Protein AF-A0A7X8W006-F1 (afdb_monomer)

Sequence (136 aa):
MMFSTFLLAAKQATDASAQKGGILQSLGMFLPFILIIGVMYFFTIRPQKKREKELKAKLERMKPGDKVMSIGGIVGRVANISGDEVTIYSGVASTMLTFKKSAISTVIPDDEDAESDKDSRKSKKESKKESKEADS

Solvent-accessible surface area (backbone atoms only — not comparable to full-atom values): 8019 Å² total; per-residue (Å²): 133,83,63,71,58,56,62,53,56,59,48,75,78,64,74,91,78,63,96,72,45,64,65,58,52,45,49,59,64,41,46,62,52,53,50,51,51,50,50,52,49,54,65,49,52,57,56,47,56,49,52,52,51,52,51,51,53,52,63,68,67,60,52,69,64,25,36,36,30,31,71,86,70,51,61,29,30,30,71,42,76,59,95,63,36,32,32,31,38,30,85,90,72,78,43,77,44,80,40,50,54,88,48,54,67,45,80,44,72,52,78,82,60,65,58,61,70,54,51,64,59,49,56,64,56,52,65,63,50,60,73,62,63,78,80,111

Mean predicted aligned error: 17.61 Å

Radius of gyration: 32.07 Å; Cα contacts (8 Å, |Δi|>4): 108; chains: 1; bounding box: 77×69×64 Å

Foldseek 3Di:
DPPVVVVVVVVVVDDDPDPPVPVVVVCVVCVVVCVVVVVCVVVPVVVVVVVVVVLVVQLVPDDQQWWFAFPVRQIFGFHDDDPQWTWTQRPPPRDTDIDGSVRTDDTHGDPVCVVVVVVVVVVVVVVVVVVVVVPD

Secondary structure (DSSP, 8-state):
--STTHHHHHTTS-----TTHHHHHHHHHHHHHHHHHHHHHHHHHHHHHHHHHHHHHHHHS--TT-EEEETTS-EEEEEEEETTEEEEEETTTTEEEEEEGGGEEEEE--TTSTTHHHHHHHHHHHHHHHTTTS--

Nearest PDB structures (foldseek):
  5ohq-assembly1_A  TM=8.672E-01  e=2.808E-02  Homo sapiens
  8p4f-assembly1_Z  TM=8.863E-01  e=1.139E-01  Homo sapiens
  3fc3-assembly1_B  TM=8.215E-01  e=1.469E-01  Helicobacter pylori J99
  4noy-assembly1_A  TM=5.548E-01  e=2.808E-02  Listeria monocytogenes
  6kco-assembly3_E  TM=5.379E-01  e=5.654E-02  Drosophila melanogaster

pLDDT: mean 71.79, std 15.98, range [34.25, 90.94]

Structure (mmCIF, N/CA/C/O backbone):
data_AF-A0A7X8W006-F1
#
_entry.id   AF-A0A7X8W006-F1
#
loop_
_atom_site.group_PDB
_atom_site.id
_atom_site.type_symbol
_atom_site.label_atom_id
_atom_site.label_alt_id
_atom_site.label_comp_id
_atom_site.label_asym_id
_atom_site.label_entity_id
_atom_site.label_seq_id
_atom_site.pdbx_PDB_ins_code
_atom_site.Cartn_x
_atom_site.Cartn_y
_atom_site.Cartn_z
_atom_site.occupancy
_atom_site.B_iso_or_equiv
_atom_site.auth_seq_id
_atom_site.auth_comp_id
_atom_site.auth_asym_id
_atom_site.auth_atom_id
_atom_site.pdbx_PDB_model_num
ATOM 1 N N . MET A 1 1 ? 50.148 -43.195 -42.701 1.00 57.53 1 MET A N 1
ATOM 2 C CA . MET A 1 1 ? 49.747 -41.847 -43.177 1.00 57.53 1 MET A CA 1
ATOM 3 C C . MET A 1 1 ? 48.383 -41.366 -42.646 1.00 57.53 1 MET A C 1
ATOM 5 O O . MET A 1 1 ? 47.913 -40.337 -43.102 1.00 57.53 1 MET A O 1
ATOM 9 N N . MET A 1 2 ? 47.766 -42.018 -41.645 1.00 60.31 2 MET A N 1
ATOM 10 C CA . MET A 1 2 ? 46.423 -41.658 -41.136 1.00 60.31 2 MET A CA 1
ATOM 11 C C . MET A 1 2 ? 46.422 -41.290 -39.636 1.00 60.31 2 MET A C 1
ATOM 13 O O . MET A 1 2 ? 45.441 -41.477 -38.934 1.00 60.31 2 MET A O 1
ATOM 17 N N . PHE A 1 3 ? 47.557 -40.804 -39.126 1.00 55.53 3 PHE A N 1
ATOM 18 C CA . PHE A 1 3 ? 47.683 -40.267 -37.759 1.00 55.53 3 PHE A CA 1
ATOM 19 C C . PHE A 1 3 ? 48.148 -38.799 -37.776 1.00 55.53 3 PHE A C 1
ATOM 21 O O . PHE A 1 3 ? 47.807 -38.016 -36.896 1.00 55.53 3 PHE A O 1
ATOM 28 N N . SER A 1 4 ? 48.826 -38.382 -38.854 1.00 56.94 4 SER A N 1
ATOM 29 C CA . SER A 1 4 ? 49.228 -36.987 -39.079 1.00 56.94 4 SER A CA 1
ATOM 30 C C . SER A 1 4 ? 48.071 -36.080 -39.520 1.00 56.94 4 SER A C 1
ATOM 32 O O . SER A 1 4 ? 48.162 -34.865 -39.380 1.00 56.94 4 SER A O 1
ATOM 34 N N . THR A 1 5 ? 46.974 -36.647 -40.032 1.00 59.03 5 THR A N 1
ATOM 35 C CA . THR A 1 5 ? 45.752 -35.912 -40.402 1.00 59.03 5 THR A CA 1
ATOM 36 C C . THR A 1 5 ? 44.818 -35.662 -39.218 1.00 59.03 5 THR A C 1
ATOM 38 O O . THR A 1 5 ? 44.024 -34.727 -39.268 1.00 59.03 5 THR A O 1
ATOM 41 N N . PHE A 1 6 ? 44.935 -36.421 -38.124 1.00 54.94 6 PHE A N 1
ATOM 42 C CA . PHE A 1 6 ? 44.104 -36.207 -36.934 1.00 54.94 6 PHE A CA 1
ATOM 43 C C . PHE A 1 6 ? 44.594 -35.015 -36.095 1.00 54.94 6 PHE A C 1
ATOM 45 O O . PHE A 1 6 ? 43.795 -34.234 -35.585 1.00 54.94 6 PHE A O 1
ATOM 52 N N . LEU A 1 7 ? 45.910 -34.787 -36.053 1.00 57.28 7 LEU A N 1
ATOM 53 C CA . LEU A 1 7 ? 46.487 -33.607 -35.401 1.00 57.28 7 LEU A CA 1
ATOM 54 C C . LEU A 1 7 ? 46.276 -32.309 -36.210 1.00 57.28 7 LEU A C 1
ATOM 56 O O . LEU A 1 7 ? 46.298 -31.218 -35.644 1.00 57.28 7 LEU A O 1
ATOM 60 N N . LEU A 1 8 ? 46.023 -32.416 -37.521 1.00 57.56 8 LEU A N 1
ATOM 61 C CA . LEU A 1 8 ? 45.703 -31.274 -38.383 1.00 57.56 8 LEU A CA 1
ATOM 62 C C . LEU A 1 8 ? 44.214 -30.884 -38.312 1.00 57.56 8 LEU A C 1
ATOM 64 O O . LEU A 1 8 ? 43.895 -29.701 -38.387 1.00 57.56 8 LEU A O 1
ATOM 68 N N . ALA A 1 9 ? 43.314 -31.843 -38.065 1.00 55.88 9 ALA A N 1
ATOM 69 C CA . ALA A 1 9 ? 41.901 -31.563 -37.794 1.00 55.88 9 ALA A CA 1
ATOM 70 C C . ALA A 1 9 ? 41.678 -30.949 -36.397 1.00 55.88 9 ALA A C 1
ATOM 72 O O . ALA A 1 9 ? 40.851 -30.054 -36.244 1.00 55.88 9 ALA A O 1
ATOM 73 N N . ALA A 1 10 ? 42.471 -31.341 -35.391 1.00 54.91 10 ALA A N 1
ATOM 74 C CA . ALA A 1 10 ? 42.438 -30.718 -34.063 1.00 54.91 10 ALA A CA 1
ATOM 75 C C . ALA A 1 10 ? 43.011 -29.285 -34.047 1.00 54.91 10 ALA A C 1
ATOM 77 O O . ALA A 1 10 ? 42.659 -28.491 -33.176 1.00 54.91 10 ALA A O 1
ATOM 78 N N . LYS A 1 11 ? 43.836 -28.913 -35.038 1.00 48.66 11 LYS A N 1
ATOM 79 C CA . LYS A 1 11 ? 44.286 -27.525 -35.229 1.00 48.66 11 LYS A CA 1
ATOM 80 C C . LYS A 1 11 ? 43.282 -26.631 -35.957 1.00 48.66 11 LYS A C 1
ATOM 82 O O . LYS A 1 11 ? 43.435 -25.419 -35.922 1.00 48.66 11 LYS A O 1
ATOM 87 N N . GLN A 1 12 ? 42.223 -27.192 -36.539 1.00 48.25 12 GLN A N 1
ATOM 88 C CA . GLN A 1 12 ? 41.147 -26.406 -37.153 1.00 48.25 12 GLN A CA 1
ATOM 89 C C . GLN A 1 12 ? 40.021 -26.046 -36.165 1.00 48.25 12 GLN A C 1
ATOM 91 O O . GLN A 1 12 ? 39.064 -25.378 -36.544 1.00 48.25 12 GLN A O 1
ATOM 96 N N . ALA A 1 13 ? 40.165 -26.421 -34.886 1.00 50.69 13 ALA A N 1
ATOM 97 C CA . ALA A 1 13 ? 39.288 -25.994 -33.794 1.00 50.69 13 ALA A CA 1
ATOM 98 C C . ALA A 1 13 ? 39.947 -25.005 -32.808 1.00 50.69 13 ALA A C 1
ATOM 100 O O . ALA A 1 13 ? 39.257 -24.469 -31.943 1.00 50.69 13 ALA A O 1
ATOM 101 N N . THR A 1 14 ? 41.249 -24.713 -32.946 1.00 46.19 14 THR A N 1
ATOM 102 C CA . THR A 1 14 ? 41.963 -23.819 -32.015 1.00 46.19 14 THR A CA 1
ATOM 103 C C . THR A 1 14 ? 43.079 -23.035 -32.713 1.00 46.19 14 THR A C 1
ATOM 105 O O . THR A 1 14 ? 44.235 -23.087 -32.300 1.00 46.19 14 THR A O 1
ATOM 108 N N . ASP A 1 15 ? 42.748 -22.291 -33.772 1.00 34.25 15 ASP A N 1
ATOM 109 C CA . ASP A 1 15 ? 43.604 -21.200 -34.255 1.00 34.25 15 ASP A CA 1
ATOM 110 C C . ASP A 1 15 ? 43.062 -19.868 -33.723 1.00 34.25 15 ASP A C 1
ATOM 112 O O . ASP A 1 15 ? 42.198 -19.201 -34.293 1.00 34.25 15 ASP A O 1
ATOM 116 N N . ALA A 1 16 ? 43.561 -19.531 -32.537 1.00 48.62 16 ALA A N 1
ATOM 117 C CA . ALA A 1 16 ? 43.501 -18.208 -31.959 1.00 48.62 16 ALA A CA 1
ATOM 118 C C . ALA A 1 16 ? 44.651 -17.366 -32.540 1.00 48.62 16 ALA A C 1
ATOM 120 O O . ALA A 1 16 ? 45.723 -17.264 -31.954 1.00 48.62 16 ALA A O 1
ATOM 121 N N . SER A 1 17 ? 44.408 -16.728 -33.684 1.00 35.69 17 SER A N 1
ATOM 122 C CA . SER A 1 17 ? 44.996 -15.431 -34.043 1.00 35.69 17 SER A CA 1
ATOM 123 C C . SER A 1 17 ? 44.007 -14.715 -34.977 1.00 35.69 17 SER A C 1
ATOM 125 O O . SER A 1 17 ? 43.912 -14.968 -36.166 1.00 35.69 17 SER A O 1
ATOM 127 N N . ALA A 1 18 ? 43.093 -13.908 -34.442 1.00 42.25 18 ALA A N 1
ATOM 128 C CA . ALA A 1 18 ? 43.375 -12.487 -34.332 1.00 42.25 18 ALA A CA 1
ATOM 129 C C . ALA A 1 18 ? 42.597 -11.842 -33.174 1.00 42.25 18 ALA A C 1
ATOM 131 O O . ALA A 1 18 ? 41.372 -11.702 -33.170 1.00 42.25 18 ALA A O 1
ATOM 132 N N . GLN A 1 19 ? 43.389 -11.355 -32.228 1.00 49.00 19 GLN A N 1
ATOM 133 C CA . GLN A 1 19 ? 43.118 -10.603 -31.002 1.00 49.00 19 GLN A CA 1
ATOM 134 C C . GLN A 1 19 ? 42.373 -9.254 -31.190 1.00 49.00 19 GLN A C 1
ATOM 136 O O . GLN A 1 19 ? 42.495 -8.344 -30.379 1.00 49.00 19 GLN A O 1
ATOM 141 N N . LYS A 1 20 ? 41.565 -9.098 -32.243 1.00 39.59 20 LYS A N 1
ATOM 142 C CA . LYS A 1 20 ? 40.666 -7.946 -32.457 1.00 39.59 20 LYS A CA 1
ATOM 143 C C . LYS A 1 20 ? 39.218 -8.366 -32.754 1.00 39.59 20 LYS A C 1
ATOM 145 O O . LYS A 1 20 ? 38.322 -7.528 -32.737 1.00 39.59 20 LYS A O 1
ATOM 150 N N . GLY A 1 21 ? 38.981 -9.667 -32.954 1.00 44.00 21 GLY A N 1
ATOM 151 C CA . GLY A 1 21 ? 37.654 -10.267 -33.109 1.00 44.00 21 GLY A CA 1
ATOM 152 C C . GLY A 1 21 ? 37.034 -10.755 -31.800 1.00 44.00 21 GLY A C 1
ATOM 153 O O . GLY A 1 21 ? 35.824 -10.838 -31.724 1.00 44.00 21 GLY A O 1
ATOM 154 N N . GLY A 1 22 ? 37.808 -10.998 -30.735 1.00 49.72 22 GLY A N 1
ATOM 155 C CA . GLY A 1 22 ? 37.285 -11.563 -29.481 1.00 49.72 22 GLY A CA 1
ATOM 156 C C . GLY A 1 22 ? 36.329 -10.644 -28.714 1.00 49.72 22 GLY A C 1
ATOM 157 O O . GLY A 1 22 ? 35.377 -11.125 -28.116 1.00 49.72 22 GLY A O 1
ATOM 158 N N . ILE A 1 23 ? 36.514 -9.321 -28.778 1.00 55.38 23 ILE A N 1
ATOM 159 C CA . ILE A 1 23 ? 35.593 -8.346 -28.167 1.00 55.38 23 ILE A CA 1
ATOM 160 C C . ILE A 1 23 ? 34.413 -8.067 -29.107 1.00 55.38 23 ILE A C 1
ATOM 162 O O . ILE A 1 23 ? 33.290 -8.005 -28.646 1.00 55.38 23 ILE A O 1
ATOM 166 N N . LEU A 1 24 ? 34.609 -7.993 -30.427 1.00 53.34 24 LEU A N 1
ATOM 167 C CA . LEU A 1 24 ? 33.515 -7.765 -31.387 1.00 53.34 24 LEU A CA 1
ATOM 168 C C . LEU A 1 24 ? 32.632 -9.009 -31.630 1.00 53.34 24 LEU A C 1
ATOM 170 O O . LEU A 1 24 ? 31.423 -8.866 -31.767 1.00 53.34 24 LEU A O 1
ATOM 174 N N . GLN A 1 25 ? 33.188 -10.225 -31.622 1.00 57.84 25 GLN A N 1
ATOM 175 C CA . GLN A 1 25 ? 32.437 -11.491 -31.655 1.00 57.84 25 GLN A CA 1
ATOM 176 C C . GLN A 1 25 ? 31.820 -11.817 -30.295 1.00 57.84 25 GLN A C 1
ATOM 178 O O . GLN A 1 25 ? 30.711 -12.343 -30.269 1.00 57.84 25 GLN A O 1
ATOM 183 N N . SER A 1 26 ? 32.466 -11.473 -29.170 1.00 61.12 26 SER A N 1
ATOM 184 C CA . SER A 1 26 ? 31.808 -11.592 -27.862 1.00 61.12 26 SER A CA 1
ATOM 185 C C . SER A 1 26 ? 30.700 -10.557 -27.704 1.00 61.12 26 SER A C 1
ATOM 187 O O . SER A 1 26 ? 29.605 -10.941 -27.327 1.00 61.12 26 SER A O 1
ATOM 189 N N . LEU A 1 27 ? 30.890 -9.293 -28.102 1.00 63.28 27 LEU A N 1
ATOM 190 C CA . LEU A 1 27 ? 29.808 -8.299 -28.181 1.00 63.28 27 LEU A CA 1
ATOM 191 C C . LEU A 1 27 ? 28.709 -8.738 -29.156 1.00 63.28 27 LEU A C 1
ATOM 193 O O . LEU A 1 27 ? 27.540 -8.541 -28.851 1.00 63.28 27 LEU A O 1
ATOM 197 N N . GLY A 1 28 ? 29.055 -9.375 -30.279 1.00 74.12 28 GLY A N 1
ATOM 198 C CA . GLY A 1 28 ? 28.091 -9.976 -31.206 1.00 74.12 28 GLY A CA 1
ATOM 199 C C . GLY A 1 28 ? 27.276 -11.119 -30.587 1.00 74.12 28 GLY A C 1
ATOM 200 O O . GLY A 1 28 ? 26.088 -11.236 -30.870 1.00 74.12 28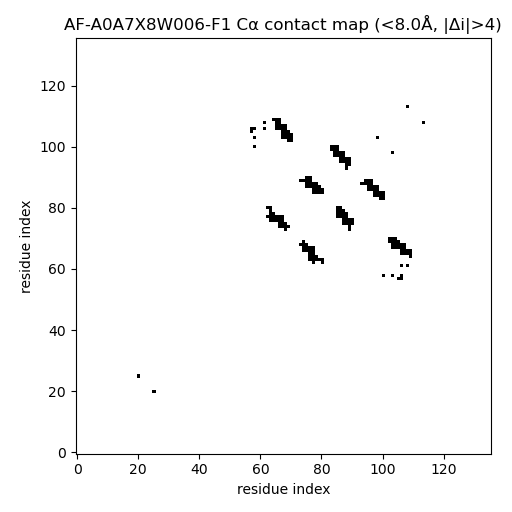 GLY A O 1
ATOM 201 N N . MET A 1 29 ? 27.874 -11.911 -29.690 1.00 71.88 29 MET A N 1
ATOM 202 C CA . MET A 1 29 ? 27.192 -12.963 -28.917 1.00 71.88 29 MET A CA 1
ATOM 203 C C . MET A 1 29 ? 26.455 -12.433 -27.678 1.00 71.88 29 MET A C 1
ATOM 205 O O . MET A 1 29 ? 25.457 -13.015 -27.261 1.00 71.88 29 MET A O 1
ATOM 209 N N . PHE A 1 30 ? 26.890 -11.311 -27.103 1.00 77.94 30 PHE A N 1
ATOM 210 C CA . PHE A 1 30 ? 26.200 -10.623 -26.011 1.00 77.94 30 PHE A CA 1
ATOM 211 C C . PHE A 1 30 ? 25.072 -9.720 -26.515 1.00 77.94 30 PHE A C 1
ATOM 213 O O . PHE A 1 30 ? 24.171 -9.409 -25.745 1.00 77.94 30 PHE A O 1
ATOM 220 N N . LEU A 1 31 ? 25.058 -9.342 -27.796 1.00 86.25 31 LEU A N 1
ATOM 221 C CA . LEU A 1 31 ? 23.992 -8.556 -28.416 1.00 86.25 31 LEU A CA 1
ATOM 222 C C . LEU A 1 31 ? 22.589 -9.164 -28.200 1.00 86.25 31 LEU A C 1
ATOM 224 O O . LEU A 1 31 ? 21.715 -8.432 -27.730 1.00 86.25 31 LEU A O 1
ATOM 228 N N . PRO A 1 32 ? 22.344 -10.474 -28.431 1.00 83.50 32 PRO A N 1
ATOM 229 C CA . PRO A 1 32 ? 21.061 -11.089 -28.083 1.00 83.50 32 PRO A CA 1
ATOM 230 C C . PRO A 1 32 ? 20.780 -11.086 -26.569 1.00 83.50 32 PRO A C 1
ATOM 232 O O . PRO A 1 32 ? 19.635 -10.883 -26.169 1.00 83.50 32 PRO A O 1
ATOM 235 N N . PHE A 1 33 ? 21.797 -11.231 -25.712 1.00 85.50 33 PHE A N 1
ATOM 236 C CA . PHE A 1 33 ? 21.631 -11.167 -24.253 1.00 85.50 33 PHE A CA 1
ATOM 237 C C . PHE A 1 33 ? 21.287 -9.757 -23.748 1.00 85.50 33 PHE A C 1
ATOM 239 O O . PHE A 1 33 ? 20.372 -9.616 -22.941 1.00 85.50 33 PHE A O 1
ATOM 246 N N . ILE A 1 34 ? 21.953 -8.707 -24.241 1.00 89.31 34 ILE A N 1
ATOM 247 C CA . ILE A 1 34 ? 21.631 -7.306 -23.928 1.00 89.31 34 ILE A CA 1
ATOM 248 C C . ILE A 1 34 ? 20.215 -6.976 -24.403 1.00 89.31 34 ILE A C 1
ATOM 250 O O . ILE A 1 34 ? 19.484 -6.292 -23.691 1.00 89.31 34 ILE A O 1
ATOM 254 N N . LEU A 1 35 ? 19.804 -7.474 -25.573 1.00 90.31 35 LEU A N 1
ATOM 255 C CA . LEU A 1 35 ? 18.461 -7.249 -26.105 1.00 90.31 35 LEU A CA 1
ATOM 256 C C . LEU A 1 35 ? 17.395 -7.929 -25.231 1.00 90.31 35 LEU A C 1
ATOM 258 O O . LEU A 1 35 ? 16.414 -7.286 -24.863 1.00 90.31 35 LEU A O 1
ATOM 262 N N . ILE A 1 36 ? 17.614 -9.181 -24.813 1.00 88.12 36 ILE A N 1
ATOM 263 C CA . ILE A 1 36 ? 16.721 -9.891 -23.881 1.00 88.12 36 ILE A CA 1
ATOM 264 C C . ILE A 1 36 ? 16.662 -9.184 -22.521 1.00 88.12 36 ILE A C 1
ATOM 266 O O . ILE A 1 36 ? 15.570 -8.939 -22.007 1.00 88.12 36 ILE A O 1
ATOM 270 N N . ILE A 1 37 ? 17.810 -8.814 -21.944 1.00 88.25 37 ILE A N 1
ATOM 271 C CA . ILE A 1 37 ? 17.870 -8.097 -20.661 1.00 88.25 37 ILE A CA 1
ATOM 272 C C . ILE A 1 37 ? 17.189 -6.731 -20.783 1.00 88.25 37 ILE A C 1
ATOM 274 O O . ILE A 1 37 ? 16.429 -6.350 -19.896 1.00 88.25 37 ILE A O 1
ATOM 278 N N . GLY A 1 38 ? 17.392 -6.017 -21.891 1.00 90.94 38 GLY A N 1
ATOM 279 C CA . GLY A 1 38 ? 16.765 -4.727 -22.166 1.00 90.94 38 GLY A CA 1
ATOM 280 C C . GLY A 1 38 ? 15.244 -4.829 -22.260 1.00 90.94 38 GLY A C 1
ATOM 281 O O . GLY A 1 38 ? 14.533 -4.045 -21.626 1.00 90.94 38 GLY A O 1
ATOM 282 N N . VAL A 1 39 ? 14.731 -5.835 -22.977 1.00 89.19 39 VAL A N 1
ATOM 283 C CA . VAL A 1 39 ? 13.289 -6.097 -23.070 1.00 89.19 39 VAL A CA 1
ATOM 284 C C . VAL A 1 39 ? 12.728 -6.504 -21.710 1.00 89.19 39 VAL A C 1
ATOM 286 O O . VAL A 1 39 ? 11.747 -5.911 -21.272 1.00 89.19 39 VAL A O 1
ATOM 289 N N . MET A 1 40 ? 13.358 -7.441 -20.997 1.00 86.06 40 MET A N 1
ATOM 290 C CA . MET A 1 40 ? 12.902 -7.902 -19.680 1.00 86.06 40 MET A CA 1
ATOM 291 C C . MET A 1 40 ? 12.924 -6.783 -18.627 1.00 86.06 40 MET A C 1
ATOM 293 O O . MET A 1 40 ? 11.981 -6.659 -17.842 1.00 86.06 40 MET A O 1
ATOM 297 N N . TYR A 1 41 ? 13.946 -5.924 -18.637 1.00 83.69 41 TYR A N 1
ATOM 298 C CA . TYR A 1 41 ? 14.048 -4.746 -17.773 1.00 83.69 41 TYR A CA 1
ATOM 299 C C . TYR A 1 41 ? 12.915 -3.760 -18.063 1.00 83.69 41 TYR A C 1
ATOM 301 O O . TYR A 1 41 ? 12.190 -3.355 -17.152 1.00 83.69 41 TYR A O 1
ATOM 309 N N . PHE A 1 42 ? 12.702 -3.426 -19.340 1.00 88.19 42 PHE A N 1
ATOM 310 C CA . PHE A 1 42 ? 11.651 -2.496 -19.743 1.00 88.19 42 PHE A CA 1
ATOM 311 C C . PHE A 1 42 ? 10.252 -3.037 -19.421 1.00 88.19 42 PHE A C 1
ATOM 313 O O . PHE A 1 42 ? 9.410 -2.313 -18.878 1.00 88.19 42 PHE A O 1
ATOM 320 N N . PHE A 1 43 ? 10.018 -4.323 -19.692 1.00 85.75 43 PHE A N 1
ATOM 321 C CA . PHE A 1 43 ? 8.743 -4.975 -19.423 1.00 85.75 43 PHE A CA 1
ATOM 322 C C . PHE A 1 43 ? 8.481 -5.224 -17.944 1.00 85.75 43 PHE A C 1
ATOM 324 O O . PHE A 1 43 ? 7.318 -5.330 -17.599 1.00 85.75 43 PHE A O 1
ATOM 331 N N . THR A 1 44 ? 9.489 -5.301 -17.072 1.00 85.94 44 THR A N 1
ATOM 332 C CA . THR A 1 44 ? 9.288 -5.547 -15.630 1.00 85.94 44 THR A CA 1
ATOM 333 C C . THR A 1 44 ? 9.187 -4.248 -14.829 1.00 85.94 44 THR A C 1
ATOM 335 O O . THR A 1 44 ? 8.318 -4.105 -13.970 1.00 85.94 44 THR A O 1
ATOM 338 N N . ILE A 1 45 ? 10.002 -3.240 -15.144 1.00 87.31 45 ILE A N 1
ATOM 339 C CA . ILE A 1 45 ? 10.010 -1.968 -14.403 1.00 87.31 45 ILE A CA 1
ATOM 340 C C . ILE A 1 45 ? 8.786 -1.110 -14.693 1.00 87.31 45 ILE A C 1
ATOM 342 O O . ILE A 1 45 ? 8.259 -0.452 -13.793 1.00 87.31 45 ILE A O 1
ATOM 346 N N . ARG A 1 46 ? 8.302 -1.111 -15.937 1.00 83.19 46 ARG A N 1
ATOM 347 C CA . ARG A 1 46 ? 7.106 -0.351 -16.308 1.00 83.19 46 ARG A CA 1
ATOM 348 C C . ARG A 1 46 ? 5.841 -0.822 -15.566 1.00 83.19 46 ARG A C 1
ATOM 350 O O . ARG A 1 46 ? 5.148 0.043 -15.023 1.00 83.19 46 ARG A O 1
ATOM 357 N N . PRO A 1 47 ? 5.515 -2.127 -15.479 1.00 80.38 47 PRO A N 1
ATOM 358 C CA . PRO A 1 47 ? 4.368 -2.587 -14.707 1.00 80.38 47 PRO A CA 1
ATOM 359 C C . PRO A 1 47 ? 4.591 -2.491 -13.199 1.00 80.38 47 PRO A C 1
ATOM 361 O O . PRO A 1 47 ? 3.629 -2.189 -12.499 1.00 80.38 47 PRO A O 1
ATOM 364 N N . GLN A 1 48 ? 5.815 -2.673 -12.684 1.00 82.06 48 GLN A N 1
ATOM 365 C CA . GLN A 1 48 ? 6.078 -2.507 -11.248 1.00 82.06 48 GLN A CA 1
ATOM 366 C C . GLN A 1 48 ? 5.797 -1.075 -10.787 1.00 82.06 48 GLN A C 1
ATOM 368 O O . GLN A 1 48 ? 4.986 -0.874 -9.887 1.00 82.06 48 GLN A O 1
ATOM 373 N N . LYS A 1 49 ? 6.342 -0.070 -11.488 1.00 83.12 49 LYS A N 1
ATOM 374 C CA . LYS A 1 49 ? 6.081 1.347 -11.180 1.00 83.12 49 LYS A CA 1
ATOM 375 C C . LYS A 1 49 ? 4.594 1.695 -11.244 1.00 83.12 49 LYS A C 1
ATOM 377 O O . LYS A 1 49 ? 4.136 2.554 -10.497 1.00 83.12 49 LYS A O 1
ATOM 382 N N . LYS A 1 50 ? 3.833 1.060 -12.142 1.00 82.94 50 LYS A N 1
ATOM 383 C CA . LYS A 1 50 ? 2.381 1.264 -12.236 1.00 82.94 50 LYS A CA 1
ATOM 384 C C . LYS A 1 50 ? 1.661 0.686 -11.012 1.00 82.94 50 LYS A C 1
ATOM 386 O O . LYS A 1 50 ? 0.881 1.403 -10.397 1.00 82.94 50 LYS A O 1
ATOM 391 N N . ARG A 1 51 ? 1.983 -0.550 -10.615 1.00 84.69 51 ARG A N 1
ATOM 392 C CA . ARG A 1 51 ? 1.413 -1.203 -9.423 1.00 84.69 51 ARG A CA 1
ATOM 393 C C . ARG A 1 51 ? 1.748 -0.444 -8.138 1.00 84.69 51 ARG A C 1
ATOM 395 O O . ARG A 1 51 ? 0.861 -0.220 -7.328 1.00 84.69 51 ARG A O 1
ATOM 402 N N . GLU A 1 52 ? 2.985 0.018 -7.973 1.00 85.25 52 GLU A N 1
ATOM 403 C CA . GLU A 1 52 ? 3.381 0.821 -6.806 1.00 85.25 52 GLU A CA 1
ATOM 404 C C . GLU A 1 52 ? 2.619 2.144 -6.724 1.00 85.25 52 GLU A C 1
ATOM 406 O O . GLU A 1 52 ? 2.165 2.532 -5.649 1.00 85.25 52 GLU A O 1
ATOM 411 N N . LYS A 1 53 ? 2.447 2.836 -7.857 1.00 83.19 53 LYS A N 1
ATOM 412 C CA . LYS A 1 53 ? 1.658 4.073 -7.919 1.00 83.19 53 LYS A CA 1
ATOM 413 C C . LYS A 1 53 ? 0.188 3.825 -7.593 1.00 83.19 53 LYS A C 1
ATOM 415 O O . LYS A 1 53 ? -0.402 4.607 -6.860 1.00 83.19 53 LYS A O 1
ATOM 420 N N . GLU A 1 54 ? -0.391 2.744 -8.110 1.00 84.81 54 GLU A N 1
ATOM 421 C CA . GLU A 1 54 ? -1.775 2.355 -7.817 1.00 84.81 54 GLU A CA 1
ATOM 422 C C . GLU A 1 54 ? -1.965 1.999 -6.337 1.00 84.81 54 GLU A C 1
ATOM 424 O O . GLU A 1 54 ? -2.948 2.424 -5.734 1.00 84.81 54 GLU A O 1
ATOM 429 N N . LEU A 1 55 ? -1.017 1.279 -5.729 1.00 83.38 55 LEU A N 1
ATOM 430 C CA . LEU A 1 55 ? -1.043 0.966 -4.299 1.00 83.38 55 LEU A CA 1
ATOM 431 C C . LEU A 1 55 ? -0.929 2.232 -3.445 1.00 83.38 55 LEU A C 1
ATOM 433 O O . LEU A 1 55 ? -1.751 2.432 -2.556 1.00 83.38 55 LEU A O 1
ATOM 437 N N . LYS A 1 56 ? 0.019 3.127 -3.750 1.00 84.25 56 LYS A N 1
ATOM 438 C CA . LYS A 1 56 ? 0.147 4.419 -3.054 1.00 84.25 56 LYS A CA 1
ATOM 439 C C . LYS A 1 56 ? -1.127 5.253 -3.171 1.00 84.25 56 LYS A C 1
ATOM 441 O O . LYS A 1 56 ? -1.638 5.716 -2.160 1.00 84.25 56 LYS A O 1
ATOM 446 N N . ALA A 1 57 ? -1.701 5.348 -4.37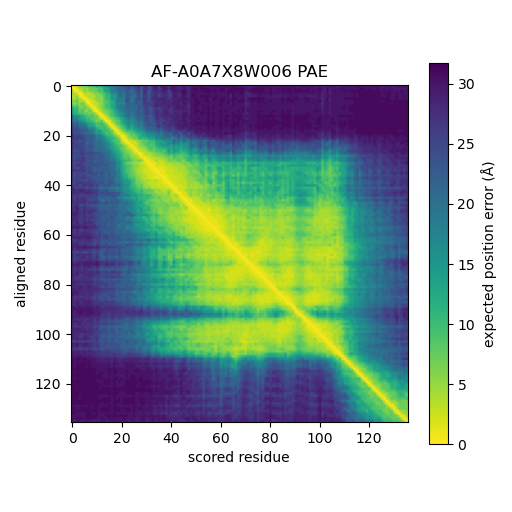0 1.00 84.69 57 ALA A N 1
ATOM 447 C CA . ALA A 1 57 ? -2.951 6.069 -4.587 1.00 84.69 57 ALA A CA 1
ATOM 448 C C . ALA A 1 57 ? -4.137 5.456 -3.816 1.00 84.69 57 ALA A C 1
ATOM 450 O O . ALA A 1 57 ? -5.012 6.190 -3.368 1.00 84.69 57 ALA A O 1
ATOM 451 N N . LYS A 1 58 ? -4.188 4.126 -3.641 1.00 81.12 58 LYS A N 1
ATOM 452 C CA . LYS A 1 58 ? -5.204 3.470 -2.797 1.00 81.12 58 LYS A CA 1
ATOM 453 C C . LYS A 1 58 ? -5.021 3.798 -1.314 1.00 81.12 58 LYS A C 1
ATOM 455 O O . LYS A 1 58 ? -6.008 4.061 -0.640 1.00 81.12 58 LYS A O 1
ATOM 460 N N . LEU A 1 59 ? -3.780 3.820 -0.827 1.00 82.25 59 LEU A N 1
ATOM 461 C CA . LEU A 1 59 ? -3.459 4.167 0.563 1.00 82.25 59 LEU A CA 1
ATOM 462 C C . LEU A 1 59 ? -3.712 5.649 0.877 1.00 82.25 59 LEU A C 1
ATOM 464 O O . LEU A 1 59 ? -4.087 5.985 1.994 1.00 82.25 59 LEU A O 1
ATOM 468 N N . GLU A 1 60 ? -3.519 6.540 -0.096 1.00 81.31 60 GLU A N 1
ATOM 469 C CA . GLU A 1 60 ? -3.814 7.974 0.040 1.00 81.31 60 GLU A CA 1
ATOM 470 C C . GLU A 1 60 ? -5.316 8.278 0.054 1.00 81.31 60 GLU A C 1
ATOM 472 O O . GLU A 1 60 ? -5.735 9.256 0.663 1.00 81.31 60 GLU A O 1
ATOM 477 N N . ARG A 1 61 ? -6.128 7.448 -0.609 1.00 81.56 61 ARG A N 1
ATOM 478 C CA . ARG A 1 61 ? -7.589 7.611 -0.670 1.00 81.56 61 ARG A CA 1
ATOM 479 C C . ARG A 1 61 ? -8.331 7.020 0.523 1.00 81.56 61 ARG A C 1
ATOM 481 O O . ARG A 1 61 ? -9.539 7.216 0.605 1.00 81.56 61 ARG A O 1
ATOM 488 N N . MET A 1 62 ? -7.645 6.286 1.396 1.00 81.44 62 MET A N 1
ATOM 489 C CA . MET A 1 62 ? -8.282 5.666 2.552 1.00 81.44 62 MET A CA 1
ATOM 490 C C . MET A 1 62 ? -8.718 6.735 3.558 1.00 81.44 62 MET A C 1
ATOM 492 O O . MET A 1 62 ? -7.993 7.705 3.805 1.00 81.44 62 MET A O 1
ATOM 496 N N . LYS A 1 63 ? -9.882 6.536 4.166 1.00 82.44 63 LYS A N 1
ATOM 497 C CA . LYS A 1 63 ? -10.462 7.437 5.160 1.00 82.44 63 LYS A CA 1
ATOM 498 C C . LYS A 1 63 ? -10.661 6.722 6.500 1.00 82.44 63 LYS A C 1
ATOM 500 O O . LYS A 1 63 ? -10.745 5.492 6.544 1.00 82.44 63 LYS A O 1
ATOM 505 N N . PRO A 1 64 ? -10.734 7.468 7.618 1.00 85.31 64 PRO A N 1
ATOM 506 C CA . PRO A 1 64 ? -11.231 6.915 8.872 1.00 85.31 64 PRO A CA 1
ATOM 507 C C . PRO A 1 64 ? -12.654 6.388 8.661 1.00 85.31 64 PRO A C 1
ATOM 509 O O . PRO A 1 64 ? -13.476 7.083 8.074 1.00 85.31 64 PRO A O 1
ATOM 512 N N . GLY A 1 65 ? -12.927 5.170 9.120 1.00 83.38 65 GLY A N 1
ATOM 513 C CA . GLY A 1 65 ? -14.184 4.461 8.872 1.00 83.38 65 GLY A CA 1
ATOM 514 C C . GLY A 1 65 ? -14.051 3.292 7.897 1.00 83.38 65 GLY A C 1
ATOM 515 O O . GLY A 1 65 ? -14.728 2.289 8.100 1.00 83.38 65 GLY A O 1
ATOM 516 N N . ASP A 1 66 ? -13.122 3.353 6.935 1.00 85.38 66 ASP A N 1
ATOM 517 C CA . ASP A 1 66 ? -12.978 2.307 5.917 1.00 85.38 66 ASP A CA 1
ATOM 518 C C . ASP A 1 66 ? -12.623 0.948 6.530 1.00 85.38 66 ASP A C 1
ATOM 520 O O . ASP A 1 66 ? -11.800 0.834 7.453 1.00 85.38 66 ASP A O 1
ATOM 524 N N . LYS A 1 67 ? -13.196 -0.116 5.961 1.00 87.38 67 LYS A N 1
ATOM 525 C CA . LYS A 1 67 ? -12.784 -1.482 6.265 1.00 87.38 67 LYS A CA 1
ATOM 526 C C . LYS A 1 67 ? -11.475 -1.773 5.537 1.00 87.38 67 LYS A C 1
ATOM 528 O O . LYS A 1 67 ? -11.340 -1.590 4.334 1.00 87.38 67 LYS A O 1
ATOM 533 N N . VAL A 1 68 ? -10.481 -2.265 6.259 1.00 87.62 68 VAL A N 1
ATOM 534 C CA . VAL A 1 68 ? -9.146 -2.524 5.716 1.00 87.62 68 VAL A CA 1
ATOM 535 C C . VAL A 1 68 ? -8.714 -3.948 5.998 1.00 87.62 68 VAL A C 1
ATOM 537 O O . VAL A 1 68 ? -9.030 -4.521 7.042 1.00 87.62 68 VAL A O 1
ATOM 540 N N . MET A 1 69 ? -7.966 -4.506 5.051 1.00 87.50 69 MET A N 1
ATOM 541 C CA . MET A 1 69 ? -7.287 -5.785 5.197 1.00 87.50 69 MET A CA 1
ATOM 542 C C . MET A 1 69 ? -5.777 -5.564 5.126 1.00 87.50 69 MET A C 1
ATOM 544 O O . MET A 1 69 ? -5.249 -5.026 4.143 1.00 87.50 69 MET A O 1
ATOM 548 N N . SER A 1 70 ? -5.076 -5.974 6.180 1.00 88.38 70 SER A N 1
ATOM 549 C CA . SER A 1 70 ? -3.616 -5.946 6.222 1.00 88.38 70 SER A CA 1
ATOM 550 C C . SER A 1 70 ? -3.014 -7.065 5.367 1.00 88.38 70 SER A C 1
ATOM 552 O O . SER A 1 70 ? -3.685 -8.034 5.011 1.00 88.38 70 SER A O 1
ATOM 554 N N . ILE A 1 71 ? -1.720 -6.964 5.055 1.00 88.12 71 ILE A N 1
ATOM 555 C CA . ILE A 1 71 ? -0.973 -8.010 4.327 1.00 88.12 71 ILE A CA 1
ATOM 556 C C . ILE A 1 71 ? -0.989 -9.351 5.085 1.00 88.12 71 ILE A C 1
ATOM 558 O O . ILE A 1 71 ? -0.952 -10.409 4.467 1.00 88.12 71 ILE A O 1
ATOM 562 N N . GLY A 1 72 ? -1.094 -9.311 6.417 1.00 83.19 72 GLY A N 1
ATOM 563 C CA . GLY A 1 72 ? -1.201 -10.498 7.270 1.00 83.19 72 GLY A CA 1
ATOM 564 C C . GLY A 1 72 ? -2.606 -11.105 7.347 1.00 83.19 72 GLY A C 1
ATOM 565 O O . GLY A 1 72 ? -2.824 -11.988 8.167 1.00 83.19 72 GLY A O 1
ATOM 566 N N . GLY A 1 73 ? -3.569 -10.618 6.556 1.00 85.69 73 GLY A N 1
ATOM 567 C CA . GLY A 1 73 ? -4.953 -11.103 6.567 1.00 85.69 73 GLY A CA 1
ATOM 568 C C . GLY A 1 73 ? -5.794 -10.594 7.742 1.00 85.69 73 GLY A C 1
ATOM 569 O O . GLY A 1 73 ? -6.897 -11.086 7.963 1.00 85.69 73 GLY A O 1
ATOM 570 N N . ILE A 1 74 ? -5.305 -9.605 8.499 1.00 85.56 74 ILE A N 1
ATOM 571 C CA . ILE A 1 74 ? -6.065 -9.001 9.600 1.00 85.56 74 ILE A CA 1
ATOM 572 C C . ILE A 1 74 ? -7.077 -8.029 8.999 1.00 85.56 74 ILE A C 1
ATOM 574 O O . ILE A 1 74 ? -6.695 -7.102 8.284 1.00 85.56 74 ILE A O 1
ATOM 578 N N . VAL A 1 75 ? -8.354 -8.236 9.312 1.00 86.38 75 VAL A N 1
ATOM 579 C CA . VAL A 1 75 ? -9.459 -7.380 8.871 1.00 86.38 75 VAL A CA 1
ATOM 580 C C . VAL A 1 75 ? -9.925 -6.512 10.035 1.00 86.38 75 VAL A C 1
ATOM 582 O O . VAL A 1 75 ? -10.131 -7.002 11.145 1.00 86.38 75 VAL A O 1
ATOM 585 N N . GLY A 1 76 ? -10.115 -5.222 9.779 1.00 88.00 76 GLY A N 1
ATOM 586 C CA . GLY A 1 76 ? -10.612 -4.276 10.775 1.00 88.00 76 GLY A CA 1
ATOM 587 C C . GLY A 1 76 ? -11.121 -2.986 10.144 1.00 88.00 76 GLY A C 1
ATOM 588 O O . GLY A 1 76 ? -11.204 -2.885 8.922 1.00 88.00 76 GLY A O 1
ATOM 589 N N . ARG A 1 77 ? -11.467 -2.002 10.976 1.00 88.06 77 ARG A N 1
ATOM 590 C CA . ARG A 1 77 ? -11.852 -0.649 10.537 1.00 88.06 77 ARG A CA 1
ATOM 591 C C . ARG A 1 77 ? -10.808 0.382 10.934 1.00 88.06 77 ARG A C 1
ATOM 593 O O . ARG A 1 77 ? -10.224 0.279 12.011 1.00 88.06 77 ARG A O 1
ATOM 600 N N . VAL A 1 78 ? -10.581 1.376 10.082 1.00 88.62 78 VAL A N 1
ATOM 601 C CA . VAL A 1 78 ? -9.644 2.469 10.367 1.00 88.62 78 VAL A CA 1
ATOM 602 C C . VAL A 1 78 ? -10.252 3.412 11.404 1.00 88.62 78 VAL A C 1
ATOM 604 O O . VAL A 1 78 ? -11.288 4.020 11.157 1.00 88.62 78 VAL A O 1
ATOM 607 N N . ALA A 1 79 ? -9.594 3.560 12.552 1.00 87.62 79 ALA A N 1
ATOM 608 C CA . ALA A 1 79 ? -9.998 4.491 13.604 1.00 87.62 79 ALA A CA 1
ATOM 609 C C . ALA A 1 79 ? -9.342 5.868 13.428 1.00 87.62 79 ALA A C 1
ATOM 611 O O . ALA A 1 79 ? -9.986 6.900 13.596 1.00 87.62 79 ALA A O 1
ATOM 612 N N . ASN A 1 80 ? -8.053 5.892 13.078 1.00 85.81 80 ASN A N 1
ATOM 613 C CA . ASN A 1 80 ? -7.309 7.128 12.863 1.00 85.81 80 ASN A CA 1
ATOM 614 C C . ASN A 1 80 ? -6.179 6.923 11.847 1.00 85.81 80 ASN A C 1
ATOM 616 O O . ASN A 1 80 ? -5.611 5.834 11.747 1.00 85.81 80 ASN A O 1
ATOM 620 N N . ILE A 1 81 ? -5.853 7.984 11.110 1.00 86.62 81 ILE A N 1
ATOM 621 C CA . ILE A 1 81 ? -4.741 8.028 10.161 1.00 86.62 81 ILE A CA 1
ATOM 622 C C . ILE A 1 81 ? -3.836 9.182 10.581 1.00 86.62 81 ILE A C 1
ATOM 624 O O . ILE A 1 81 ? -4.252 10.338 10.540 1.00 86.62 81 ILE A O 1
ATOM 628 N N . SER A 1 82 ? -2.597 8.872 10.945 1.00 86.62 82 SER A N 1
ATOM 629 C CA . SER A 1 82 ? -1.596 9.851 11.366 1.00 86.62 82 SER A CA 1
ATOM 630 C C . SER A 1 82 ? -0.349 9.710 10.499 1.00 86.62 82 SER A 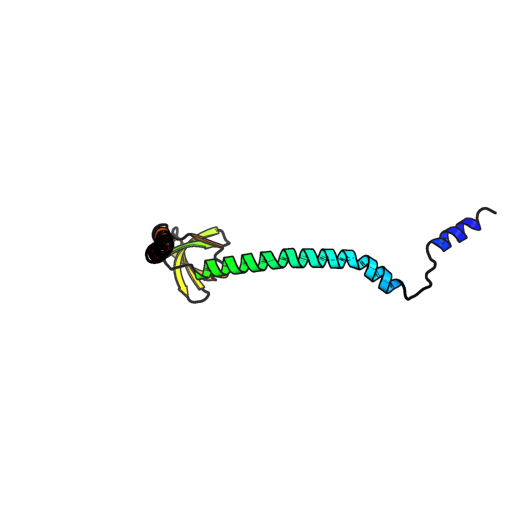C 1
ATOM 632 O O . SER A 1 82 ? 0.497 8.852 10.730 1.00 86.62 82 SER A O 1
ATOM 634 N N . GLY A 1 83 ? -0.241 10.546 9.461 1.00 85.75 83 GLY A N 1
ATOM 635 C CA . GLY A 1 83 ? 0.898 10.531 8.538 1.00 85.75 83 GLY A CA 1
ATOM 636 C C . GLY A 1 83 ? 1.066 9.181 7.828 1.00 85.75 83 GLY A C 1
ATOM 637 O O . GLY A 1 83 ? 0.262 8.834 6.955 1.00 85.75 83 GLY A O 1
ATOM 638 N N . ASP A 1 84 ? 2.113 8.448 8.214 1.00 86.31 84 ASP A N 1
ATOM 639 C CA . ASP A 1 84 ? 2.469 7.111 7.712 1.00 86.31 84 ASP A CA 1
ATOM 640 C C . ASP A 1 84 ? 1.911 5.954 8.558 1.00 86.31 84 ASP A C 1
ATOM 642 O O . ASP A 1 84 ? 2.090 4.785 8.206 1.00 86.31 84 ASP A O 1
ATOM 646 N N . GLU A 1 85 ? 1.211 6.258 9.649 1.00 88.69 85 GLU A N 1
ATOM 647 C CA . GLU A 1 85 ? 0.633 5.284 10.570 1.00 88.69 85 GLU A CA 1
ATOM 648 C C . GLU A 1 85 ? -0.897 5.276 10.505 1.00 88.69 85 GLU A C 1
ATOM 650 O O . GLU A 1 85 ? -1.556 6.277 10.210 1.00 88.69 85 GLU A O 1
ATOM 655 N N . VAL A 1 86 ? -1.466 4.102 10.764 1.00 87.38 86 VAL A N 1
ATOM 656 C CA . VAL A 1 86 ? -2.897 3.822 10.708 1.00 87.38 86 VAL A CA 1
ATOM 657 C C . VAL A 1 86 ? -3.272 2.998 11.919 1.00 87.38 86 VAL A C 1
ATOM 659 O O . VAL A 1 86 ? -2.767 1.891 12.104 1.00 87.38 86 VAL A O 1
ATOM 662 N N . THR A 1 87 ? -4.186 3.512 12.727 1.00 87.88 87 THR A N 1
ATOM 663 C CA . THR A 1 87 ? -4.745 2.765 13.849 1.00 87.88 87 THR A CA 1
ATOM 664 C C . THR A 1 87 ? -5.990 2.036 13.374 1.00 87.88 87 THR A C 1
ATOM 666 O O . THR A 1 87 ? -6.941 2.656 12.895 1.00 87.88 87 THR A O 1
ATOM 669 N N . ILE A 1 88 ? -5.977 0.713 13.498 1.00 88.06 88 ILE A N 1
ATOM 670 C CA . ILE A 1 88 ? -7.059 -0.173 13.075 1.00 88.06 88 ILE A CA 1
ATOM 671 C C . ILE A 1 88 ? -7.706 -0.780 14.317 1.00 88.06 88 ILE A C 1
ATOM 673 O O . ILE A 1 88 ? -7.020 -1.212 15.245 1.00 88.06 88 ILE A O 1
ATOM 677 N N . TYR A 1 89 ? -9.033 -0.835 14.307 1.00 84.94 89 TYR A N 1
ATOM 678 C CA . TYR A 1 89 ? -9.838 -1.533 15.294 1.00 84.94 89 TYR A CA 1
ATOM 679 C C . TYR A 1 89 ? -10.210 -2.926 14.778 1.00 84.94 89 TYR A C 1
ATOM 681 O O . TYR A 1 89 ? -10.869 -3.060 13.740 1.00 84.94 89 TYR A O 1
ATOM 689 N N . SER A 1 90 ? -9.780 -3.967 15.495 1.00 80.31 90 SER A N 1
ATOM 690 C CA . SER A 1 90 ? -10.171 -5.353 15.214 1.00 80.31 90 SER A CA 1
ATOM 691 C C . SER A 1 90 ? -11.476 -5.692 15.935 1.00 80.31 90 SER A C 1
ATOM 693 O O . SER A 1 90 ? -11.560 -5.586 17.159 1.00 80.31 90 SER A O 1
ATOM 695 N N . GLY A 1 91 ? -12.490 -6.128 15.181 1.00 68.50 91 GLY A N 1
ATOM 696 C CA . GLY A 1 91 ? -13.846 -6.347 15.699 1.00 68.50 91 GLY A CA 1
ATOM 697 C C . GLY A 1 91 ? -13.982 -7.477 16.726 1.00 68.50 91 GLY A C 1
ATOM 698 O O . GLY A 1 91 ? -14.971 -7.508 17.446 1.00 68.50 91 GLY A O 1
ATOM 699 N N . VAL A 1 92 ? -13.008 -8.389 16.816 1.00 68.62 92 VAL A N 1
ATOM 700 C CA . VAL A 1 92 ? -13.109 -9.580 17.683 1.00 68.62 92 VAL A CA 1
ATOM 701 C C . VAL A 1 92 ? -12.641 -9.305 19.116 1.00 68.62 92 VAL A C 1
ATOM 703 O O . VAL A 1 92 ? -13.149 -9.906 20.053 1.00 68.62 92 VAL A O 1
ATOM 706 N N . ALA A 1 93 ? -11.674 -8.402 19.295 1.00 67.81 93 ALA A N 1
ATOM 707 C CA . ALA A 1 93 ? -11.000 -8.193 20.582 1.00 67.81 93 ALA A CA 1
ATOM 708 C C . ALA A 1 93 ? -10.952 -6.723 21.019 1.00 67.81 93 ALA A C 1
ATOM 710 O O . ALA A 1 93 ? -10.199 -6.380 21.929 1.00 67.81 93 ALA A O 1
ATOM 711 N N . SER A 1 94 ? -11.680 -5.837 20.332 1.00 68.81 94 SER A N 1
ATOM 712 C CA . SER A 1 94 ? -11.691 -4.388 20.582 1.00 68.81 94 SER A CA 1
ATOM 713 C C . SER A 1 94 ? -10.297 -3.767 20.730 1.00 68.81 94 SER A C 1
ATOM 715 O O . SER A 1 94 ? -10.100 -2.783 21.440 1.00 68.81 94 SER A O 1
ATOM 717 N N . THR A 1 95 ? -9.300 -4.381 20.094 1.00 77.75 95 THR A N 1
ATOM 718 C CA . THR A 1 95 ? -7.897 -4.017 20.259 1.00 77.75 95 THR A CA 1
ATOM 719 C C . THR A 1 95 ? -7.538 -3.006 19.183 1.00 77.75 95 THR A C 1
ATOM 721 O O . THR A 1 95 ? -7.765 -3.250 17.994 1.00 77.75 95 THR A O 1
ATOM 724 N N . MET A 1 96 ? -6.979 -1.876 19.612 1.00 81.69 96 MET A N 1
ATOM 725 C CA . MET A 1 96 ? -6.397 -0.879 18.722 1.00 81.69 96 MET A CA 1
ATOM 726 C C . MET A 1 96 ? -4.965 -1.282 18.399 1.00 81.69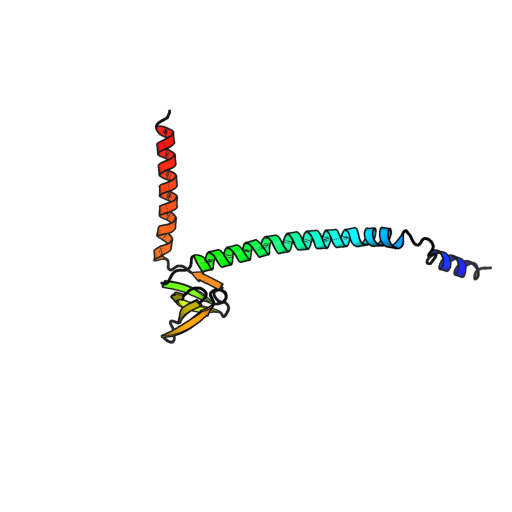 96 MET A C 1
ATOM 728 O O . MET A 1 96 ? -4.131 -1.421 19.291 1.00 81.69 96 MET A O 1
ATOM 732 N N . LEU A 1 97 ? -4.689 -1.476 17.116 1.00 86.19 97 LEU A N 1
ATOM 733 C CA . LEU A 1 97 ? -3.361 -1.809 16.623 1.00 86.19 97 LEU A CA 1
ATOM 734 C C . LEU A 1 97 ? -2.922 -0.737 15.636 1.00 86.19 97 LEU A C 1
ATOM 736 O O . LEU A 1 97 ? -3.646 -0.419 14.692 1.00 86.19 97 LEU A O 1
ATOM 740 N N . THR A 1 98 ? -1.729 -0.196 15.854 1.00 87.69 98 THR A N 1
ATOM 741 C CA . THR A 1 98 ? -1.123 0.767 14.938 1.00 87.69 98 THR A CA 1
ATOM 742 C C . THR A 1 98 ? -0.251 0.027 13.936 1.00 87.69 98 THR A C 1
ATOM 744 O O . THR A 1 98 ? 0.675 -0.697 14.299 1.00 87.69 98 THR A O 1
ATOM 747 N N . PHE A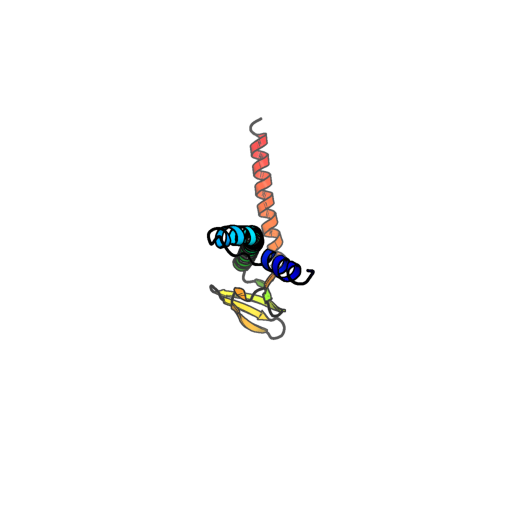 1 99 ? -0.555 0.217 12.659 1.00 87.50 99 PHE A N 1
ATOM 748 C CA . PHE A 1 99 ? 0.184 -0.334 11.536 1.00 87.50 99 PHE A CA 1
ATOM 749 C C . PHE A 1 99 ? 0.736 0.793 10.673 1.00 87.50 99 PHE A C 1
ATOM 751 O O . PHE A 1 99 ? 0.168 1.878 10.597 1.00 87.50 99 PHE A O 1
ATOM 758 N N . LYS A 1 100 ? 1.821 0.522 9.948 1.00 89.62 100 LYS A N 1
ATOM 759 C CA . LYS A 1 100 ? 2.255 1.422 8.876 1.00 89.62 100 LYS A CA 1
ATOM 760 C C . LYS A 1 100 ? 1.270 1.357 7.711 1.00 89.62 100 LYS A C 1
ATOM 762 O O . LYS A 1 100 ? 0.751 0.284 7.408 1.00 89.62 100 LYS A O 1
ATOM 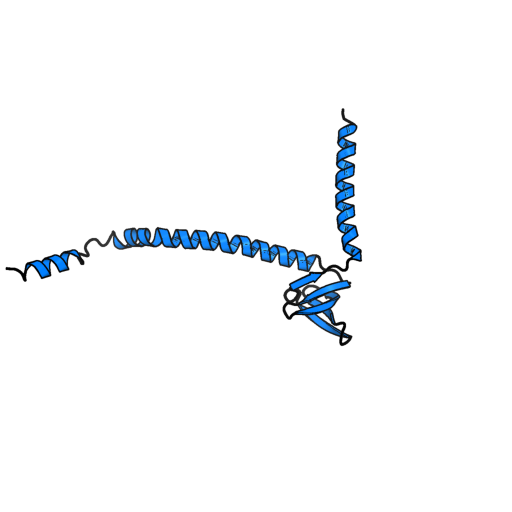767 N N . LYS A 1 101 ? 1.100 2.460 6.979 1.00 85.44 101 LYS A N 1
ATOM 768 C CA . LYS A 1 101 ? 0.330 2.504 5.721 1.00 85.44 101 LYS A CA 1
ATOM 769 C C . LYS A 1 101 ? 0.757 1.420 4.735 1.00 85.44 101 LYS A C 1
ATOM 771 O O . LYS A 1 101 ? -0.085 0.805 4.092 1.00 85.44 101 LYS A O 1
ATOM 776 N N . SER A 1 102 ? 2.055 1.128 4.662 1.00 86.75 102 SER A N 1
ATOM 777 C CA . SER A 1 102 ? 2.599 0.069 3.806 1.00 86.75 102 SER A CA 1
ATOM 778 C C . SER A 1 102 ? 2.130 -1.344 4.171 1.00 86.75 102 SER A C 1
ATOM 780 O O . SER A 1 102 ? 2.251 -2.240 3.344 1.00 86.75 102 SER A O 1
ATOM 782 N N . ALA A 1 103 ? 1.601 -1.559 5.379 1.00 86.12 103 ALA A N 1
ATOM 783 C CA . ALA A 1 103 ? 1.095 -2.852 5.830 1.00 86.12 103 ALA A CA 1
ATOM 784 C C . ALA A 1 103 ? -0.366 -3.112 5.418 1.00 86.12 103 ALA A C 1
ATOM 786 O O . ALA A 1 103 ? -0.873 -4.215 5.644 1.00 86.12 103 ALA A O 1
ATOM 787 N N . ILE A 1 104 ? -1.047 -2.130 4.816 1.00 86.12 104 ILE A N 1
ATOM 788 C CA . ILE A 1 104 ? -2.418 -2.278 4.321 1.00 86.12 104 ILE A CA 1
ATOM 789 C C . ILE A 1 104 ? -2.381 -2.759 2.870 1.00 86.12 104 ILE A C 1
ATOM 791 O O . ILE A 1 104 ? -1.792 -2.128 1.996 1.00 86.12 104 ILE A O 1
ATOM 795 N N . SER A 1 105 ? -3.013 -3.907 2.617 1.00 82.56 105 SER A N 1
ATOM 796 C CA . SER A 1 105 ? -3.043 -4.539 1.296 1.00 82.56 105 SER A CA 1
ATOM 797 C C . SER A 1 105 ? -4.235 -4.060 0.474 1.00 82.56 105 SER A C 1
ATOM 799 O O . SER A 1 105 ? -4.114 -3.789 -0.721 1.00 82.56 105 SER A O 1
ATOM 801 N N . THR A 1 106 ? -5.400 -3.959 1.113 1.00 81.75 106 THR A N 1
ATOM 802 C CA . THR A 1 106 ? -6.651 -3.585 0.454 1.00 81.75 106 THR A CA 1
ATOM 803 C C . THR A 1 106 ? -7.484 -2.710 1.378 1.00 81.75 106 THR A C 1
ATOM 805 O O . THR A 1 106 ? -7.666 -3.030 2.552 1.00 81.75 106 THR A O 1
ATOM 808 N N . VAL A 1 107 ? -7.998 -1.617 0.818 1.00 82.12 107 VAL A N 1
ATOM 809 C CA . VAL A 1 107 ? -8.999 -0.750 1.440 1.00 82.12 107 VAL A CA 1
ATOM 810 C C . VAL A 1 107 ? -10.332 -1.073 0.778 1.00 82.12 107 VAL A C 1
ATOM 812 O O . VAL A 1 107 ? -10.443 -1.014 -0.449 1.00 82.12 107 VAL A O 1
ATOM 815 N N . ILE A 1 108 ? -11.299 -1.479 1.588 1.00 81.12 108 ILE A N 1
ATOM 816 C CA . ILE A 1 108 ? -12.687 -1.708 1.215 1.00 81.12 108 ILE A CA 1
ATOM 817 C C . ILE A 1 108 ? -13.448 -0.504 1.781 1.00 81.12 108 ILE A C 1
ATOM 819 O O . ILE A 1 108 ? -13.669 -0.456 2.993 1.00 81.12 108 ILE A O 1
ATOM 823 N N . PRO A 1 109 ? -13.782 0.498 0.952 1.00 71.50 109 PRO A N 1
ATOM 824 C CA . PRO A 1 109 ? -14.667 1.561 1.406 1.00 71.50 109 PRO A CA 1
ATOM 825 C C . PRO A 1 109 ? -15.986 0.925 1.853 1.00 71.50 109 PRO A C 1
ATOM 827 O O . PRO A 1 109 ? -16.482 0.018 1.181 1.00 71.50 109 PRO A O 1
ATOM 830 N N . ASP A 1 110 ? -16.515 1.342 3.002 1.00 68.25 110 ASP A N 1
ATOM 831 C CA . ASP A 1 110 ? -17.859 0.920 3.398 1.00 68.25 110 ASP A CA 1
ATOM 832 C C . ASP A 1 110 ? -18.865 1.523 2.392 1.00 68.25 110 ASP A C 1
ATOM 834 O O . ASP A 1 110 ? -18.710 2.661 1.938 1.00 68.25 110 ASP A O 1
ATOM 838 N N . ASP A 1 111 ? -19.864 0.730 1.991 1.00 56.97 111 ASP A N 1
ATOM 839 C CA . ASP A 1 111 ? -20.752 0.985 0.843 1.00 56.97 111 ASP A CA 1
ATOM 840 C C . ASP A 1 111 ? -21.563 2.302 0.913 1.00 56.97 111 ASP A C 1
ATOM 842 O O . ASP A 1 111 ? -22.173 2.692 -0.080 1.00 56.97 111 ASP A O 1
ATOM 846 N N . GLU A 1 112 ? -21.522 3.037 2.028 1.00 56.22 112 GLU A N 1
ATOM 847 C CA . GLU A 1 112 ? -22.167 4.350 2.181 1.00 56.22 112 GLU A CA 1
ATOM 848 C C . GLU A 1 112 ? -21.455 5.474 1.392 1.00 56.22 112 GLU A C 1
ATOM 850 O O . GLU A 1 112 ? -22.100 6.420 0.946 1.00 56.22 112 GLU A O 1
ATOM 855 N N . ASP A 1 113 ? -20.148 5.354 1.118 1.00 53.19 113 ASP A N 1
ATOM 856 C CA . ASP A 1 113 ? -19.375 6.378 0.389 1.00 53.19 113 ASP A CA 1
ATOM 857 C C . ASP A 1 113 ? -19.237 6.101 -1.123 1.00 53.19 113 ASP A C 1
ATOM 859 O O . ASP A 1 113 ? -18.849 6.989 -1.897 1.00 53.19 113 ASP A O 1
ATOM 863 N N . ALA A 1 114 ? -19.568 4.886 -1.574 1.00 53.56 114 ALA A N 1
ATOM 864 C CA . ALA A 1 114 ? -19.448 4.457 -2.971 1.00 53.56 114 ALA A CA 1
ATOM 865 C C . ALA A 1 114 ? -20.498 5.094 -3.908 1.00 53.56 114 ALA A C 1
ATOM 867 O O . ALA A 1 114 ? -20.318 5.095 -5.133 1.00 53.56 114 ALA A O 1
ATOM 868 N N . GLU A 1 115 ? -21.570 5.673 -3.359 1.00 53.94 115 GLU A N 1
ATOM 869 C CA . GLU A 1 115 ? -22.573 6.426 -4.124 1.00 53.94 115 GLU A CA 1
ATOM 870 C C . GLU A 1 115 ? -22.132 7.869 -4.429 1.00 53.94 115 GLU A C 1
ATOM 872 O O . GLU A 1 115 ? -22.470 8.402 -5.490 1.00 53.94 115 GLU A O 1
ATOM 877 N N . SER A 1 116 ? -21.271 8.473 -3.600 1.00 51.31 116 SER A N 1
ATOM 878 C CA . SER A 1 116 ? -20.836 9.871 -3.771 1.00 51.31 116 SER A CA 1
ATOM 879 C C . SER A 1 116 ? -19.858 10.097 -4.945 1.00 51.31 116 SER A C 1
ATOM 881 O O . SER A 1 116 ? -19.874 11.157 -5.576 1.00 51.31 116 SER A O 1
ATOM 883 N N . ASP A 1 117 ? -19.048 9.094 -5.325 1.00 54.66 117 ASP A N 1
ATOM 884 C CA . ASP A 1 117 ? -18.121 9.187 -6.477 1.00 54.66 117 ASP A CA 1
ATOM 885 C C . ASP A 1 117 ? -18.806 8.886 -7.831 1.00 54.66 117 ASP A C 1
ATOM 887 O O . ASP A 1 117 ? -18.250 9.154 -8.903 1.00 54.66 117 ASP A O 1
ATOM 891 N N . LYS A 1 118 ? -20.036 8.346 -7.812 1.00 52.94 118 LYS A N 1
ATOM 892 C CA . LYS A 1 118 ? -20.864 8.170 -9.019 1.00 52.94 118 LYS A CA 1
ATOM 893 C C . LYS A 1 118 ? -21.632 9.440 -9.388 1.00 52.94 118 LYS A C 1
ATOM 895 O O . LYS A 1 118 ? -21.782 9.710 -10.582 1.00 52.94 118 LYS A O 1
ATOM 900 N N . ASP A 1 119 ? -22.060 10.230 -8.406 1.00 51.19 119 ASP A N 1
ATOM 901 C CA . ASP A 1 119 ? -22.856 11.442 -8.642 1.00 51.19 119 ASP A CA 1
ATOM 902 C C . ASP A 1 119 ? -22.016 12.600 -9.224 1.00 51.19 119 ASP A C 1
ATOM 904 O 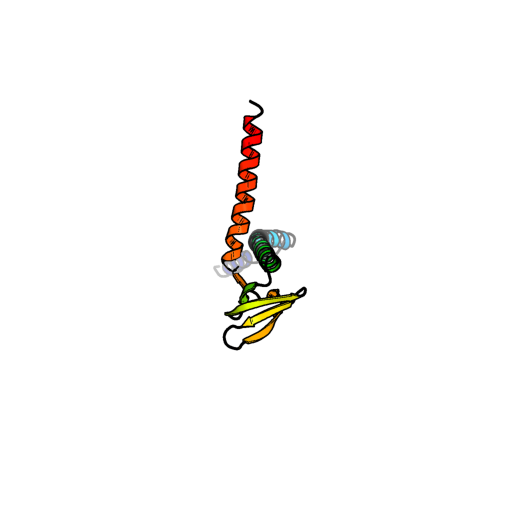O . ASP A 1 119 ? -22.397 13.264 -10.193 1.00 51.19 119 ASP A O 1
ATOM 908 N N . SER A 1 120 ? -20.762 12.738 -8.776 1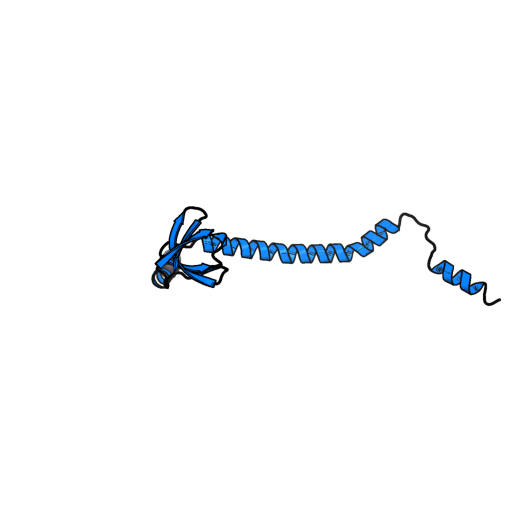.00 51.44 120 SER A N 1
ATOM 909 C CA . SER A 1 120 ? -19.824 13.749 -9.297 1.00 51.44 120 SER A CA 1
ATOM 910 C C . SER A 1 120 ? -19.427 13.532 -10.772 1.00 51.44 120 SER A C 1
ATOM 912 O O . SER A 1 120 ? -19.126 14.487 -11.497 1.00 51.44 120 SER A O 1
ATOM 914 N N . ARG A 1 121 ? -19.477 12.287 -11.273 1.00 55.81 121 ARG A N 1
ATOM 915 C CA . ARG A 1 121 ? -19.251 11.972 -12.700 1.00 55.81 121 ARG A CA 1
ATOM 916 C C . ARG A 1 121 ? -20.494 12.166 -13.565 1.00 55.81 121 ARG A C 1
ATOM 918 O O . ARG A 1 121 ? -20.343 12.372 -14.771 1.00 55.81 121 ARG A O 1
ATOM 925 N N . LYS A 1 122 ? -21.696 12.118 -12.981 1.00 51.41 122 LYS A N 1
ATOM 926 C CA . LYS A 1 122 ? -22.959 12.363 -13.692 1.00 51.41 122 LYS A CA 1
ATOM 927 C C . LYS A 1 122 ? -23.180 13.863 -13.916 1.00 51.41 122 LYS A C 1
ATOM 929 O O . LYS A 1 122 ? -23.416 14.262 -15.055 1.00 51.41 122 LYS A O 1
ATOM 934 N N . SER A 1 123 ? -22.911 14.691 -12.902 1.00 50.66 123 SER A N 1
ATOM 935 C CA . SER A 1 123 ? -22.977 16.162 -12.991 1.00 50.66 123 SER A CA 1
ATOM 936 C C . SER A 1 123 ? -22.080 16.750 -14.098 1.00 50.66 123 SER A C 1
ATOM 938 O O . SER A 1 123 ? -22.501 17.615 -14.868 1.00 50.66 123 SER A O 1
ATOM 940 N N . LYS A 1 124 ? -20.863 16.215 -14.290 1.00 53.16 124 LYS A N 1
ATOM 941 C CA . LYS A 1 124 ? -19.946 16.677 -15.355 1.00 53.16 124 LYS A CA 1
ATOM 942 C C . LYS A 1 124 ? -20.373 16.259 -16.773 1.00 53.16 124 LYS A C 1
ATOM 944 O O . LYS A 1 124 ? -19.846 16.782 -17.756 1.00 53.16 124 LYS A O 1
ATOM 949 N N . LYS A 1 125 ? -21.288 15.292 -16.900 1.00 54.19 125 LYS A N 1
ATOM 950 C CA . LYS A 1 125 ? -21.804 14.805 -18.189 1.00 54.19 125 LYS A CA 1
ATOM 951 C C . LYS A 1 125 ? -23.042 15.586 -18.644 1.00 54.19 125 LYS A C 1
ATOM 953 O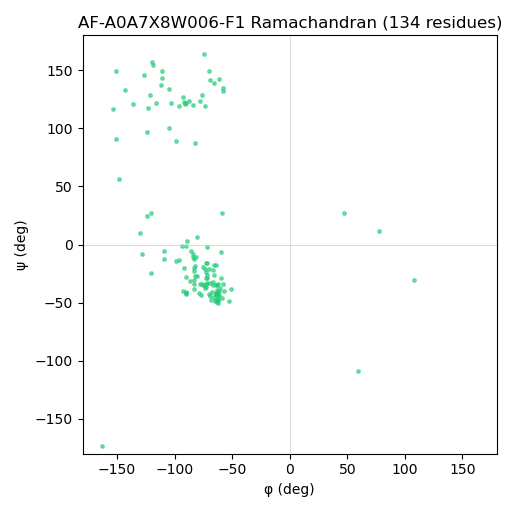 O . LYS A 1 125 ? -23.236 15.718 -19.849 1.00 54.19 125 LYS A O 1
ATOM 958 N N . GLU A 1 126 ? -23.820 16.130 -17.709 1.00 54.69 126 GLU A N 1
ATOM 959 C CA . GLU A 1 126 ? -24.995 16.965 -17.995 1.00 54.69 126 GLU A CA 1
ATOM 960 C C . GLU A 1 126 ? -24.601 18.405 -18.372 1.00 54.69 126 GLU A C 1
ATOM 962 O O . GLU A 1 126 ? -25.055 18.893 -19.406 1.00 54.69 126 GLU A O 1
ATOM 967 N N . SER A 1 127 ? -23.629 19.027 -17.688 1.00 54.31 127 SER A N 1
ATOM 968 C CA . SER A 1 127 ? -23.196 20.402 -18.021 1.00 54.31 127 SER A CA 1
ATOM 969 C C . SER A 1 127 ? -22.515 20.548 -19.390 1.00 54.31 127 SER A C 1
ATOM 971 O O . SER A 1 127 ? -22.503 21.626 -19.977 1.00 54.31 127 SER A O 1
ATOM 973 N N . LYS A 1 128 ? -21.975 19.454 -19.947 1.00 55.44 128 LYS A N 1
ATOM 974 C CA . LYS A 1 128 ? -21.388 19.433 -21.300 1.00 55.44 128 LYS A CA 1
ATOM 975 C C . LYS A 1 128 ? -22.432 19.221 -22.407 1.00 55.44 128 LYS A C 1
ATOM 977 O O . LYS A 1 128 ? -22.091 19.323 -23.585 1.00 55.44 128 LYS A O 1
ATOM 982 N N . LYS A 1 129 ? -23.669 18.859 -22.048 1.00 54.62 129 LYS A N 1
ATOM 983 C CA . LYS A 1 129 ? -24.759 18.628 -23.002 1.00 54.62 129 LYS A CA 1
ATOM 984 C C . LYS A 1 129 ? -25.545 19.917 -23.260 1.00 54.62 129 LYS A C 1
ATOM 986 O O . LYS A 1 129 ? -25.773 20.232 -24.419 1.00 54.62 129 LYS A O 1
ATOM 991 N N . GLU A 1 130 ? -25.815 20.713 -22.223 1.00 55.28 130 GLU A N 1
ATOM 992 C CA . GLU A 1 130 ? -26.479 22.023 -22.366 1.00 55.28 130 GLU A CA 1
ATOM 993 C C . GLU A 1 130 ? -25.624 23.055 -23.116 1.00 55.28 130 GLU A C 1
ATOM 995 O O . GLU A 1 130 ? -26.140 23.812 -23.932 1.00 55.28 130 GLU A O 1
ATOM 1000 N N . SER A 1 131 ? -24.296 23.037 -22.953 1.00 56.69 131 SER A N 1
ATOM 1001 C CA . SER A 1 131 ? -23.408 23.966 -23.671 1.00 56.69 131 SER A CA 1
ATOM 1002 C C . SER A 1 131 ? -23.253 23.664 -25.172 1.00 56.69 131 SER A C 1
ATOM 1004 O O . SER A 1 131 ? -22.484 24.344 -25.844 1.00 56.69 131 SER A O 1
ATOM 1006 N N . LYS A 1 132 ? -23.881 22.599 -25.687 1.00 55.28 132 LYS A N 1
ATOM 1007 C CA . LYS A 1 132 ? -23.832 22.205 -27.106 1.00 55.28 132 LYS A CA 1
ATOM 1008 C C . LYS A 1 132 ? -25.146 22.435 -27.853 1.00 55.28 132 LYS A C 1
ATOM 1010 O O . LYS A 1 132 ? -25.136 22.356 -29.073 1.00 55.28 132 LYS A O 1
ATOM 1015 N N . GLU A 1 133 ? -26.238 22.704 -27.143 1.00 56.66 133 GLU A N 1
ATOM 1016 C CA . GLU A 1 133 ? -27.563 22.970 -27.726 1.00 56.66 133 GLU A CA 1
ATOM 1017 C C . GLU A 1 133 ? -27.879 24.472 -27.811 1.00 56.66 133 GLU A C 1
ATOM 1019 O O . GLU A 1 133 ? -28.787 24.856 -28.532 1.00 56.66 133 GLU A O 1
ATOM 1024 N N . ALA A 1 134 ? -27.112 25.328 -27.128 1.00 56.28 134 ALA A N 1
ATOM 1025 C CA . ALA A 1 134 ? -27.295 26.783 -27.147 1.00 56.28 134 ALA A CA 1
ATOM 1026 C C . ALA A 1 134 ? -26.501 27.522 -28.250 1.00 56.28 134 ALA A C 1
ATOM 1028 O O . ALA A 1 134 ? -26.595 28.743 -28.335 1.00 56.28 134 ALA A O 1
ATOM 1029 N N . ASP A 1 135 ? -25.715 26.806 -29.065 1.00 57.19 135 ASP A N 1
ATOM 1030 C CA . ASP A 1 135 ? -24.852 27.372 -30.125 1.00 57.19 135 ASP A CA 1
ATOM 1031 C C . ASP A 1 135 ? -25.157 26.758 -31.515 1.00 57.19 135 ASP A C 1
ATOM 1033 O O . ASP A 1 135 ? -24.301 26.689 -32.395 1.00 57.19 135 ASP A O 1
ATOM 1037 N N . SER A 1 136 ? -26.374 26.242 -31.719 1.00 53.56 136 SER A N 1
ATOM 1038 C CA . SER A 1 136 ? -26.899 25.820 -33.031 1.00 53.56 136 SER A CA 1
ATOM 1039 C C . SER A 1 136 ? -28.279 26.402 -33.281 1.00 53.56 136 SER A C 1
ATOM 1041 O O . SER A 1 136 ? -29.053 26.502 -32.306 1.00 53.56 136 SER A O 1
#